Protein AF-A0A329RSJ4-F1 (afdb_monomer)

pLDDT: mean 73.83, std 17.5, range [35.56, 92.88]

Solvent-accessible surface area (backbone atoms only — not comparable to full-atom values): 6932 Å² total; per-residue (Å²): 131,83,91,65,82,88,50,59,74,72,70,38,100,81,33,72,83,83,82,52,70,57,43,56,51,38,45,51,34,48,72,72,68,43,62,92,74,60,50,72,68,29,51,61,58,40,51,90,45,42,44,77,70,83,70,66,78,73,62,94,75,73,86,70,71,93,66,83,70,51,73,68,55,47,52,52,50,51,51,52,51,55,66,67,68,52,75,42,51,71,61,50,67,72,49,69,74,80,52,85,83,53,77,75,72,126

Organism: NCBI:txid29920

Radius of gyration: 20.48 Å; Cα contacts (8 Å, |Δi|>4): 53; chains: 1; bounding box: 45×38×56 Å

Sequence (106 aa):
MEKEPSLGSYLAPRAPIVKFPIFERACVQVQNGETRHMTPAAIAALAPFASQGTSTSQSLTSSISAKKLSFAEQALKKRRMQDQQQPRYELVHYIPPTSNVAEHFF

Structure (mmCIF, N/CA/C/O backbone):
data_AF-A0A329RSJ4-F1
#
_entry.id   AF-A0A329RSJ4-F1
#
loop_
_atom_site.group_PDB
_atom_site.id
_atom_site.type_symbol
_atom_site.label_atom_id
_atom_site.label_alt_id
_atom_site.label_comp_id
_atom_site.label_asym_id
_atom_site.label_entity_id
_atom_site.label_seq_id
_atom_site.pdbx_PDB_ins_code
_atom_site.Cartn_x
_atom_site.Cartn_y
_atom_site.Cartn_z
_atom_site.occupancy
_atom_site.B_iso_or_equiv
_atom_site.auth_seq_id
_atom_site.auth_comp_id
_atom_site.auth_asym_id
_atom_site.auth_atom_id
_atom_site.pdbx_PDB_model_num
ATOM 1 N N . MET A 1 1 ? 3.163 19.925 -25.406 1.00 49.53 1 MET A N 1
ATOM 2 C CA . MET A 1 1 ? 2.828 19.790 -23.975 1.00 49.53 1 MET A CA 1
ATOM 3 C C . MET A 1 1 ? 2.430 18.340 -23.792 1.00 49.53 1 MET A C 1
ATOM 5 O O . MET A 1 1 ? 1.429 17.941 -24.376 1.00 49.53 1 MET A O 1
ATOM 9 N N . GLU A 1 2 ? 3.285 17.520 -23.179 1.00 55.81 2 GLU A N 1
ATOM 10 C CA . GLU A 1 2 ? 2.984 16.091 -23.032 1.00 55.81 2 GLU A CA 1
ATOM 11 C C . GLU A 1 2 ? 1.772 15.921 -22.116 1.00 55.81 2 GLU A C 1
ATOM 13 O O . GLU A 1 2 ? 1.695 16.518 -21.044 1.00 55.81 2 GLU A O 1
ATOM 18 N N . LYS A 1 3 ? 0.779 15.188 -22.618 1.00 73.88 3 LYS A N 1
ATOM 19 C CA . LYS A 1 3 ? -0.542 15.019 -22.004 1.00 73.88 3 LYS A CA 1
ATOM 20 C C . LYS A 1 3 ? -0.563 13.867 -20.993 1.00 73.88 3 LYS A C 1
ATOM 22 O O . LYS A 1 3 ? -1.517 13.742 -20.234 1.00 73.88 3 LYS A O 1
ATOM 27 N N . GLU A 1 4 ? 0.487 13.051 -20.977 1.00 77.62 4 GLU A N 1
ATOM 28 C CA . GLU A 1 4 ? 0.603 11.839 -20.172 1.00 77.62 4 GLU A CA 1
ATOM 29 C C . GLU A 1 4 ? 1.925 11.840 -19.393 1.00 77.62 4 GLU A C 1
ATOM 31 O O . GLU A 1 4 ? 2.911 12.416 -19.861 1.00 77.62 4 GLU A O 1
ATOM 36 N N . PRO A 1 5 ? 1.961 11.237 -18.191 1.00 81.50 5 PRO A N 1
ATOM 37 C CA . PRO A 1 5 ? 3.192 11.128 -17.423 1.00 81.50 5 PRO A CA 1
ATOM 38 C C . PRO A 1 5 ? 4.196 10.223 -18.143 1.00 81.50 5 PRO A C 1
ATOM 40 O O . PRO A 1 5 ? 3.843 9.160 -18.651 1.00 81.50 5 PRO A O 1
ATOM 43 N N . SER A 1 6 ? 5.473 10.607 -18.133 1.00 83.44 6 SER A N 1
ATOM 44 C CA . SER A 1 6 ? 6.543 9.729 -18.607 1.00 83.44 6 SER A CA 1
ATOM 45 C C 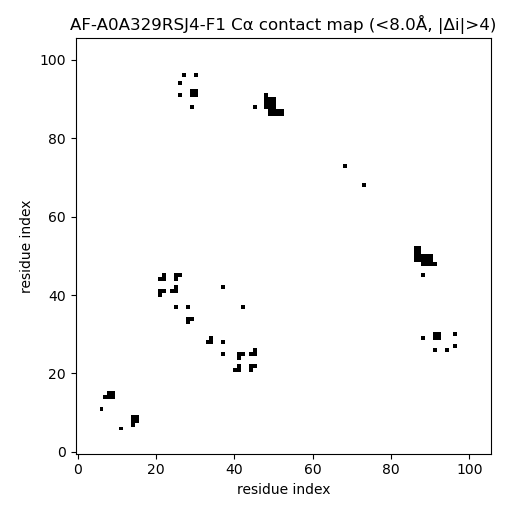. SER A 1 6 ? 6.705 8.545 -17.651 1.00 83.44 6 SER A C 1
ATOM 47 O O . SER A 1 6 ? 7.087 8.712 -16.493 1.00 83.44 6 SER A O 1
ATOM 49 N N . LEU A 1 7 ? 6.407 7.338 -18.139 1.00 82.81 7 LEU A N 1
ATOM 50 C CA . LEU A 1 7 ? 6.512 6.089 -17.371 1.00 82.81 7 LEU A CA 1
ATOM 51 C C . LEU A 1 7 ? 7.770 5.279 -17.706 1.00 82.81 7 LEU A C 1
ATOM 53 O O . LEU A 1 7 ? 7.978 4.204 -17.146 1.00 82.81 7 LEU A O 1
ATOM 57 N N . GLY A 1 8 ? 8.629 5.777 -18.602 1.00 83.00 8 GLY A N 1
ATOM 58 C CA . GLY A 1 8 ? 9.799 5.039 -19.088 1.00 83.00 8 GLY A CA 1
ATOM 59 C C . GLY A 1 8 ? 10.753 4.604 -17.973 1.00 83.00 8 GLY A C 1
ATOM 60 O O . GLY A 1 8 ? 11.287 3.501 -18.018 1.00 83.00 8 GLY A O 1
ATOM 61 N N . SER A 1 9 ? 10.908 5.408 -16.921 1.00 83.50 9 SER A N 1
ATOM 62 C CA . SER A 1 9 ? 11.741 5.066 -15.760 1.00 83.50 9 SER A CA 1
ATOM 63 C C . SER A 1 9 ? 11.190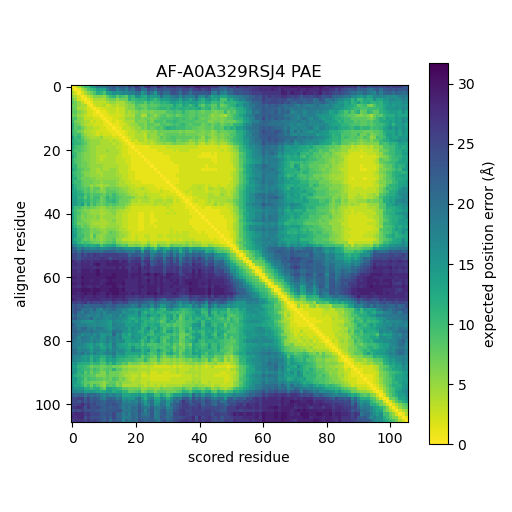 3.925 -14.900 1.00 83.50 9 SER A C 1
ATOM 65 O O . SER A 1 9 ? 11.945 3.368 -14.110 1.00 83.50 9 SER A O 1
ATOM 67 N N . TYR A 1 10 ? 9.906 3.584 -15.039 1.00 79.69 10 TYR A N 1
ATOM 68 C CA . TYR A 1 10 ? 9.219 2.578 -14.221 1.00 79.69 10 TYR A CA 1
ATOM 69 C C . TYR A 1 10 ? 8.784 1.345 -15.022 1.00 79.69 10 TYR A C 1
ATOM 71 O O . TYR A 1 10 ? 8.673 0.266 -14.450 1.00 79.69 10 TYR A O 1
ATOM 79 N N . LEU A 1 11 ? 8.540 1.495 -16.330 1.00 82.88 11 LEU A N 1
ATOM 80 C CA . LEU A 1 11 ? 7.990 0.439 -17.191 1.00 82.88 11 LEU A CA 1
ATOM 81 C C . LEU A 1 11 ? 8.940 -0.034 -18.304 1.00 82.88 11 LEU A C 1
ATOM 83 O O . LEU A 1 11 ? 8.608 -0.975 -19.021 1.00 82.88 11 LEU A O 1
ATOM 87 N N . ALA A 1 12 ? 10.106 0.596 -18.497 1.00 85.56 12 ALA A N 1
ATOM 88 C CA . ALA A 1 12 ? 11.054 0.135 -19.512 1.00 85.56 12 ALA A CA 1
ATOM 89 C C . ALA A 1 12 ? 11.628 -1.258 -19.173 1.00 85.56 12 ALA A C 1
ATOM 91 O O . ALA A 1 12 ? 11.808 -1.575 -18.000 1.00 85.56 12 ALA A O 1
ATOM 92 N N . PRO A 1 13 ? 12.061 -2.054 -20.172 1.00 86.81 13 PRO A N 1
ATOM 93 C CA . PRO A 1 13 ? 12.681 -3.368 -19.938 1.00 86.81 13 PRO A CA 1
ATOM 94 C C . PRO A 1 13 ? 13.933 -3.348 -19.046 1.00 86.81 13 PRO A C 1
ATOM 96 O O . PRO A 1 13 ? 14.340 -4.378 -18.523 1.00 86.81 13 PRO A O 1
ATOM 99 N N . ARG A 1 14 ? 14.576 -2.181 -18.912 1.00 85.50 14 ARG A N 1
ATOM 100 C CA . ARG A 1 14 ? 15.750 -1.948 -18.055 1.00 85.50 14 ARG A CA 1
ATOM 101 C C . ARG A 1 14 ? 15.448 -1.008 -16.885 1.00 85.50 14 ARG A C 1
ATOM 103 O O . ARG A 1 14 ? 16.381 -0.482 -16.281 1.00 85.50 14 ARG A O 1
ATOM 110 N N . ALA A 1 15 ? 14.172 -0.743 -16.605 1.00 84.69 15 ALA A N 1
ATOM 111 C CA . ALA A 1 15 ? 13.785 0.045 -15.446 1.00 84.69 15 ALA A CA 1
ATOM 112 C C . ALA A 1 15 ? 14.279 -0.658 -14.168 1.00 84.69 15 ALA A C 1
ATOM 114 O O . ALA A 1 15 ? 14.151 -1.881 -14.053 1.00 84.69 15 ALA A O 1
ATOM 115 N N . PRO A 1 16 ? 14.876 0.080 -13.219 1.00 80.69 16 PRO A N 1
ATOM 116 C CA . PRO A 1 16 ? 15.311 -0.506 -11.964 1.00 80.69 16 PRO A CA 1
ATOM 117 C C . PRO A 1 16 ? 14.098 -0.999 -11.174 1.00 80.69 16 PRO A C 1
ATOM 119 O O . PRO A 1 16 ? 13.102 -0.291 -11.025 1.00 80.69 16 PRO A O 1
ATOM 122 N N . ILE A 1 17 ? 14.204 -2.205 -10.622 1.00 79.81 17 ILE A N 1
ATOM 123 C CA . ILE A 1 17 ? 13.178 -2.746 -9.732 1.00 79.81 17 ILE A CA 1
ATOM 124 C C . ILE A 1 17 ? 13.353 -2.089 -8.372 1.00 79.81 17 ILE A C 1
ATOM 126 O O . ILE A 1 17 ? 14.317 -2.349 -7.648 1.00 79.81 17 ILE A O 1
ATOM 130 N N . VAL A 1 18 ? 12.421 -1.205 -8.037 1.00 76.50 18 VAL A N 1
ATOM 131 C CA . VAL A 1 18 ? 12.401 -0.526 -6.746 1.00 76.50 18 VAL A CA 1
ATOM 132 C C . VAL A 1 18 ? 11.817 -1.486 -5.714 1.00 76.50 18 VAL A C 1
ATOM 134 O O . VAL A 1 18 ? 10.603 -1.641 -5.628 1.00 76.50 18 VAL A O 1
ATOM 137 N N . LYS A 1 19 ? 12.684 -2.138 -4.933 1.00 82.12 19 LYS A N 1
ATOM 138 C CA . LYS A 1 19 ? 12.263 -2.925 -3.766 1.00 82.12 19 LYS A CA 1
ATOM 139 C C . LYS A 1 19 ? 11.946 -1.975 -2.620 1.00 82.12 19 LYS A C 1
ATOM 141 O O . LYS A 1 19 ? 12.804 -1.170 -2.244 1.00 82.12 19 LYS A O 1
ATOM 146 N N . PHE A 1 20 ? 10.760 -2.085 -2.028 1.00 86.50 20 PHE A N 1
ATOM 147 C CA . PHE A 1 20 ? 10.419 -1.300 -0.843 1.00 86.50 20 PHE A CA 1
ATOM 148 C C . PHE A 1 20 ? 9.751 -2.186 0.217 1.00 86.50 20 PHE A C 1
ATOM 150 O O . PHE A 1 20 ? 8.532 -2.156 0.385 1.00 86.50 20 PHE A O 1
ATOM 157 N N . PRO A 1 21 ? 10.550 -2.941 0.999 1.00 87.25 21 PRO A N 1
ATOM 158 C CA . PRO A 1 21 ? 10.031 -3.995 1.875 1.00 87.25 21 PRO A CA 1
ATOM 159 C C . PRO A 1 21 ? 9.027 -3.510 2.928 1.00 87.25 21 PRO A C 1
ATOM 161 O O . PRO A 1 21 ? 8.093 -4.224 3.286 1.00 87.25 21 PRO A O 1
ATOM 164 N N . ILE A 1 22 ? 9.210 -2.286 3.440 1.00 90.44 22 ILE A N 1
ATOM 165 C CA . ILE A 1 22 ? 8.301 -1.695 4.433 1.00 90.44 22 ILE A CA 1
ATOM 166 C C . ILE A 1 22 ? 6.927 -1.436 3.806 1.00 90.44 22 ILE A C 1
ATOM 168 O O . ILE A 1 22 ? 5.916 -1.735 4.435 1.00 90.44 22 ILE A O 1
ATOM 172 N N . PHE A 1 23 ? 6.891 -0.923 2.574 1.00 89.69 23 PHE A N 1
ATOM 173 C CA . PHE A 1 23 ? 5.656 -0.695 1.826 1.00 89.69 23 PHE A CA 1
ATOM 174 C C . PHE A 1 23 ? 4.974 -2.009 1.445 1.00 89.69 23 PHE A C 1
ATOM 176 O O . PHE A 1 23 ? 3.789 -2.175 1.716 1.00 89.69 23 PHE A O 1
ATOM 183 N N . GLU A 1 24 ? 5.723 -2.964 0.893 1.00 88.81 24 GLU A N 1
ATOM 184 C CA . GLU A 1 24 ? 5.200 -4.277 0.493 1.00 88.81 24 GLU A CA 1
ATOM 185 C C . GLU A 1 24 ? 4.544 -5.001 1.678 1.00 88.81 24 GLU A C 1
ATOM 187 O O . GLU A 1 24 ? 3.390 -5.426 1.600 1.00 88.81 24 GLU A O 1
ATOM 192 N N . ARG A 1 25 ? 5.230 -5.048 2.829 1.00 88.12 25 ARG A N 1
ATOM 193 C CA . ARG A 1 25 ? 4.673 -5.616 4.064 1.00 88.12 25 ARG A CA 1
ATOM 194 C C . ARG A 1 25 ? 3.449 -4.843 4.554 1.00 88.12 25 ARG A C 1
ATOM 196 O O . ARG A 1 25 ? 2.486 -5.461 5.003 1.00 88.12 25 ARG A O 1
ATOM 203 N N . ALA A 1 26 ? 3.481 -3.513 4.491 1.00 90.25 26 ALA A N 1
ATOM 204 C CA . ALA A 1 26 ? 2.361 -2.672 4.900 1.00 90.25 26 ALA A CA 1
ATOM 205 C C . ALA A 1 26 ? 1.108 -2.947 4.051 1.00 90.25 26 ALA A C 1
ATOM 207 O O . ALA A 1 26 ? 0.014 -3.047 4.606 1.00 90.25 26 ALA A O 1
ATOM 208 N N . CYS A 1 27 ? 1.264 -3.148 2.738 1.00 88.62 27 CYS A N 1
ATOM 209 C CA . CYS A 1 27 ? 0.171 -3.541 1.849 1.00 88.62 27 CYS A CA 1
ATOM 210 C C . CYS A 1 27 ? -0.466 -4.869 2.275 1.00 88.62 27 CYS A C 1
ATOM 212 O O . CYS A 1 27 ? -1.688 -4.951 2.392 1.00 88.62 27 CYS A O 1
ATOM 214 N N . VAL A 1 28 ? 0.349 -5.880 2.590 1.00 87.75 28 VAL A N 1
ATOM 215 C CA . VAL A 1 28 ? -0.143 -7.182 3.078 1.00 87.75 28 VAL A CA 1
ATOM 216 C C . VAL A 1 28 ? -0.896 -7.034 4.404 1.00 87.75 28 VAL A C 1
ATOM 218 O O . VAL A 1 28 ? -1.981 -7.588 4.560 1.00 87.75 28 VAL A O 1
ATOM 221 N N . GLN A 1 29 ? -0.376 -6.241 5.348 1.00 87.88 29 GLN A N 1
ATOM 222 C CA . GLN A 1 29 ? -1.056 -5.992 6.627 1.00 87.88 29 GLN A CA 1
ATOM 223 C C . GLN A 1 29 ? -2.426 -5.334 6.435 1.00 87.88 29 GLN A C 1
ATOM 225 O O . GLN A 1 29 ? -3.393 -5.720 7.088 1.00 87.88 29 GLN A O 1
ATOM 230 N N . VAL A 1 30 ? -2.534 -4.368 5.520 1.00 89.19 30 VAL A N 1
ATOM 231 C CA . VAL A 1 30 ? -3.821 -3.754 5.166 1.00 89.19 30 VAL A CA 1
ATOM 232 C C . VAL A 1 30 ? -4.779 -4.783 4.571 1.00 89.19 30 VAL A C 1
ATOM 234 O O . VAL A 1 30 ? -5.930 -4.853 4.999 1.00 89.19 30 VAL A O 1
ATOM 237 N N . GLN A 1 31 ? -4.314 -5.591 3.615 1.00 86.69 31 GLN A N 1
ATOM 238 C CA . GLN A 1 31 ? -5.137 -6.607 2.949 1.00 86.69 31 GLN A CA 1
ATOM 239 C C . GLN A 1 31 ? -5.641 -7.678 3.928 1.00 86.69 31 GLN A C 1
ATOM 241 O O . GLN A 1 31 ? -6.775 -8.133 3.795 1.00 86.69 31 GLN A O 1
ATOM 246 N N . ASN A 1 32 ? -4.851 -7.999 4.956 1.00 87.19 32 ASN A N 1
ATOM 247 C CA . ASN A 1 32 ? -5.228 -8.908 6.042 1.00 87.19 32 ASN A CA 1
ATOM 248 C C . ASN A 1 32 ? -6.106 -8.256 7.132 1.00 87.19 32 ASN A C 1
ATOM 250 O O . ASN A 1 32 ? -6.543 -8.941 8.055 1.00 87.19 32 ASN A O 1
ATOM 254 N N . GLY A 1 33 ? -6.367 -6.945 7.066 1.00 86.56 33 GLY A N 1
ATOM 255 C CA . GLY A 1 33 ? -7.146 -6.223 8.081 1.00 86.56 33 GLY A CA 1
ATOM 256 C C . GLY A 1 33 ? -6.378 -5.896 9.372 1.00 86.56 33 GLY A C 1
ATOM 257 O O . GLY A 1 33 ? -6.983 -5.562 10.390 1.00 86.56 33 GLY A O 1
ATOM 258 N N . GLU A 1 34 ? -5.045 -5.944 9.346 1.00 87.25 34 GLU A N 1
ATOM 259 C CA . GLU A 1 34 ? -4.148 -5.730 10.493 1.00 87.25 34 GLU A CA 1
ATOM 260 C C . GLU A 1 34 ? -3.703 -4.263 10.661 1.00 87.25 34 GLU A C 1
ATOM 262 O O . GLU A 1 34 ? -2.697 -3.968 11.311 1.00 87.25 34 GLU A O 1
ATOM 267 N N . THR A 1 35 ? -4.458 -3.305 10.116 1.00 85.44 35 THR A N 1
ATOM 268 C CA . THR A 1 35 ? -4.124 -1.864 10.125 1.00 85.44 35 THR A CA 1
ATOM 269 C C . THR A 1 35 ? -3.878 -1.289 11.523 1.00 85.44 35 THR A C 1
ATOM 271 O O . THR A 1 35 ? -3.126 -0.329 11.685 1.00 85.44 35 THR A O 1
ATOM 274 N N . ARG A 1 36 ? -4.456 -1.906 12.562 1.00 83.69 36 ARG A N 1
ATOM 275 C CA . ARG A 1 36 ? -4.278 -1.528 13.976 1.00 83.69 36 ARG A CA 1
ATOM 276 C C . ARG A 1 36 ? -2.860 -1.760 14.507 1.00 83.69 36 ARG A C 1
ATOM 278 O O . ARG A 1 36 ? -2.499 -1.159 15.515 1.00 83.69 36 ARG A O 1
ATOM 285 N N . HIS A 1 37 ? -2.084 -2.630 13.862 1.00 84.12 37 HIS A N 1
ATOM 286 C CA . HIS A 1 37 ? -0.760 -3.071 14.316 1.00 84.12 37 HIS A CA 1
ATOM 287 C C . HIS A 1 37 ? 0.385 -2.531 13.447 1.00 84.12 37 HIS A C 1
ATOM 289 O O . HIS A 1 37 ? 1.521 -2.998 13.544 1.00 84.12 37 HIS A O 1
ATOM 295 N N . MET A 1 38 ? 0.104 -1.550 12.588 1.00 88.81 38 MET A N 1
ATOM 296 C CA . MET A 1 38 ? 1.108 -0.956 11.713 1.00 88.81 38 MET A CA 1
ATOM 297 C C . MET A 1 38 ? 2.087 -0.069 12.485 1.00 88.81 38 MET A C 1
ATOM 299 O O . MET A 1 38 ? 1.712 0.701 13.370 1.00 88.81 38 MET A O 1
ATOM 303 N N . THR A 1 39 ? 3.362 -0.145 12.109 1.00 92.38 39 THR A N 1
ATOM 304 C CA . THR A 1 39 ? 4.394 0.745 12.648 1.00 92.38 39 THR A CA 1
ATOM 305 C C . THR A 1 39 ? 4.259 2.153 12.053 1.00 92.38 39 THR A C 1
ATOM 307 O O . THR A 1 39 ? 3.750 2.303 10.939 1.00 92.38 39 THR A O 1
ATOM 310 N N . PRO A 1 40 ? 4.774 3.203 12.719 1.00 91.81 40 PRO A N 1
ATOM 311 C CA . PRO A 1 40 ? 4.776 4.556 12.157 1.00 91.81 40 PRO A CA 1
ATOM 312 C C . PRO A 1 40 ? 5.453 4.644 10.780 1.00 91.81 40 PRO A C 1
ATOM 314 O O . PRO A 1 40 ? 4.991 5.374 9.910 1.00 91.81 40 PRO A O 1
ATOM 317 N N . ALA A 1 41 ? 6.507 3.851 10.556 1.00 92.88 41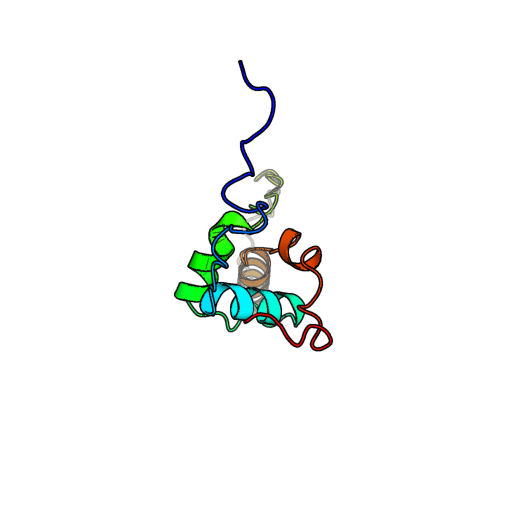 ALA A N 1
ATOM 318 C CA . ALA A 1 41 ? 7.187 3.767 9.264 1.00 92.88 41 ALA A CA 1
ATOM 319 C C . ALA A 1 41 ? 6.292 3.157 8.170 1.00 92.88 41 ALA A C 1
ATOM 321 O O . ALA A 1 41 ? 6.280 3.653 7.046 1.00 92.88 41 ALA A O 1
ATOM 322 N N . ALA A 1 42 ? 5.512 2.122 8.496 1.00 91.50 42 ALA A N 1
ATOM 323 C CA . ALA A 1 42 ? 4.548 1.524 7.573 1.00 91.50 42 ALA A CA 1
ATOM 324 C C . ALA A 1 42 ? 3.406 2.498 7.238 1.00 91.50 42 ALA A C 1
ATOM 326 O O . ALA A 1 42 ? 3.018 2.625 6.078 1.00 91.50 42 ALA A O 1
ATOM 327 N N . ILE A 1 43 ? 2.916 3.243 8.234 1.00 91.12 43 ILE A N 1
ATOM 328 C CA . ILE A 1 43 ? 1.905 4.292 8.032 1.00 91.12 43 ILE A CA 1
ATOM 329 C C . ILE A 1 43 ? 2.449 5.389 7.106 1.00 91.12 43 ILE A C 1
ATOM 331 O O . ILE A 1 43 ? 1.756 5.793 6.175 1.00 91.12 43 ILE A O 1
ATOM 335 N N . ALA A 1 44 ? 3.691 5.836 7.319 1.00 92.06 44 ALA A N 1
ATOM 336 C CA . ALA A 1 44 ? 4.340 6.830 6.464 1.00 92.06 44 ALA A CA 1
ATOM 337 C C . ALA A 1 44 ? 4.536 6.320 5.026 1.00 92.06 44 ALA A C 1
ATOM 339 O O . ALA A 1 44 ? 4.309 7.067 4.077 1.00 92.06 44 ALA A O 1
ATOM 340 N N . ALA A 1 45 ? 4.891 5.043 4.855 1.00 91.62 45 ALA A N 1
ATOM 341 C CA . ALA A 1 45 ? 5.032 4.420 3.540 1.00 91.62 45 ALA A CA 1
ATOM 342 C C . ALA A 1 45 ? 3.695 4.333 2.778 1.00 91.62 45 ALA A C 1
ATOM 344 O O . ALA A 1 45 ? 3.679 4.490 1.559 1.00 91.62 45 ALA A O 1
ATOM 345 N N . LEU A 1 46 ? 2.574 4.128 3.480 1.00 91.12 46 LEU A N 1
ATOM 346 C CA . LEU A 1 46 ? 1.235 4.107 2.880 1.00 91.12 46 LEU A CA 1
ATOM 347 C C . LEU A 1 46 ? 0.546 5.473 2.827 1.00 91.12 46 LEU A C 1
ATOM 349 O O . LEU A 1 46 ? -0.590 5.551 2.360 1.00 91.12 46 LEU A O 1
ATOM 353 N N . ALA A 1 47 ? 1.197 6.553 3.264 1.00 90.38 47 ALA A N 1
ATOM 354 C CA . ALA A 1 47 ? 0.604 7.889 3.242 1.00 90.38 47 ALA A CA 1
ATOM 355 C C . ALA A 1 47 ? 0.017 8.287 1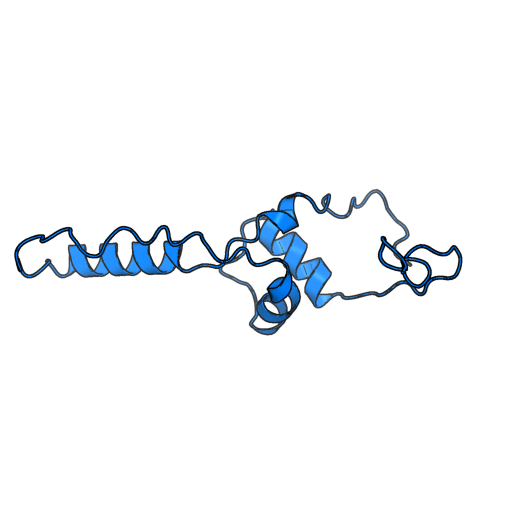.866 1.00 90.38 47 ALA A C 1
ATOM 357 O O . ALA A 1 47 ? -1.084 8.837 1.858 1.00 90.38 47 ALA A O 1
ATOM 358 N N . PRO A 1 48 ? 0.638 7.952 0.710 1.00 88.8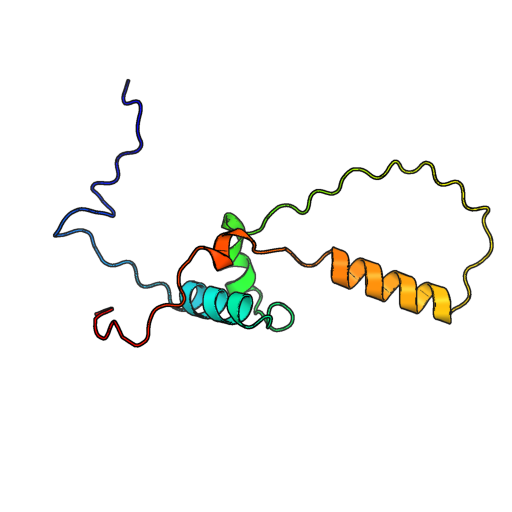1 48 PRO A N 1
ATOM 359 C CA . PRO A 1 48 ? 0.054 8.236 -0.608 1.00 88.81 48 PRO A CA 1
ATOM 360 C C . PRO A 1 48 ? -1.241 7.466 -0.920 1.00 88.81 48 PRO A C 1
ATOM 362 O O . PRO A 1 48 ? -2.017 7.894 -1.769 1.00 88.81 48 PRO A O 1
ATOM 365 N N . PHE A 1 49 ? -1.473 6.332 -0.253 1.00 87.06 49 PHE A N 1
ATOM 366 C CA . PHE A 1 49 ? -2.623 5.443 -0.464 1.00 87.06 49 PHE A CA 1
ATOM 367 C C . PHE A 1 49 ? -3.727 5.639 0.577 1.00 87.06 49 PHE A C 1
ATOM 369 O O . PHE A 1 49 ? -4.783 5.008 0.483 1.00 87.06 49 PHE A O 1
ATOM 376 N N . ALA A 1 50 ? -3.484 6.474 1.589 1.00 87.75 50 ALA A N 1
ATOM 377 C CA . ALA A 1 50 ? -4.479 6.798 2.590 1.00 87.75 50 ALA A CA 1
ATOM 378 C C . ALA A 1 50 ? -5.599 7.604 1.924 1.00 87.75 50 ALA A C 1
ATOM 380 O O . ALA A 1 50 ? -5.399 8.748 1.506 1.00 87.75 50 ALA A O 1
ATOM 381 N N . SER A 1 51 ? -6.801 7.035 1.856 1.00 82.31 51 SER A N 1
ATOM 382 C CA . SER A 1 51 ? -7.975 7.849 1.575 1.00 82.31 51 SER A CA 1
ATOM 383 C C . SER A 1 51 ? -8.141 8.789 2.764 1.00 82.31 51 SER A C 1
ATOM 385 O O . SER A 1 51 ? -8.328 8.330 3.897 1.00 82.31 51 SER A O 1
ATOM 387 N N . GLN A 1 52 ? -8.066 10.097 2.511 1.00 65.06 52 GLN A N 1
ATOM 388 C CA . GLN A 1 52 ? -8.645 11.090 3.407 1.00 65.06 52 GLN A CA 1
ATOM 389 C C . GLN A 1 52 ? -10.092 10.651 3.557 1.00 65.06 52 GLN A C 1
ATOM 391 O O . GLN A 1 52 ? -10.854 10.748 2.593 1.00 65.06 52 GLN A O 1
ATOM 396 N N . GLY A 1 53 ? -10.437 10.047 4.699 1.00 53.94 53 GLY A N 1
ATOM 397 C CA . GLY A 1 53 ? -11.803 9.624 4.942 1.00 53.94 53 GLY A CA 1
ATOM 398 C C . GLY A 1 53 ? -12.674 10.802 4.560 1.00 53.94 53 GLY A C 1
ATOM 399 O O . GLY A 1 53 ? -12.377 11.930 4.970 1.00 53.94 53 GLY A O 1
ATOM 400 N N . THR A 1 54 ? -13.685 10.576 3.723 1.00 42.72 54 THR A N 1
ATOM 401 C CA . THR A 1 54 ? -14.756 11.546 3.586 1.00 42.72 54 THR A CA 1
ATOM 402 C C . THR A 1 54 ? -15.346 11.659 4.984 1.00 42.72 54 THR A C 1
ATOM 404 O O . THR A 1 54 ? -16.311 10.990 5.350 1.00 42.72 54 THR A O 1
ATOM 407 N N . SER A 1 55 ? -14.764 12.542 5.783 1.00 44.12 55 SER A N 1
ATOM 408 C CA . SER A 1 55 ? -15.524 13.420 6.621 1.00 44.12 55 SER A CA 1
ATOM 409 C C . SER A 1 55 ? -16.401 14.150 5.616 1.00 44.12 55 SER A C 1
ATOM 411 O O . SER A 1 55 ? -16.119 15.274 5.211 1.00 44.12 55 SER A O 1
ATOM 413 N N . THR A 1 56 ? -17.489 13.497 5.180 1.00 35.56 56 THR A N 1
ATOM 414 C CA . THR A 1 56 ? -18.747 14.210 5.117 1.00 35.56 56 THR A CA 1
ATOM 415 C C . THR A 1 56 ? -18.730 14.969 6.418 1.00 35.56 56 THR A C 1
ATOM 417 O O . THR A 1 56 ? -18.748 14.372 7.496 1.00 35.56 56 THR A O 1
ATOM 420 N N . SER A 1 57 ? -18.505 16.269 6.289 1.00 41.09 57 SER A N 1
ATOM 421 C CA . SER A 1 57 ? -18.870 17.246 7.275 1.00 41.09 57 SER A CA 1
ATOM 422 C C . SER A 1 57 ? -20.336 16.942 7.559 1.00 41.09 57 SER A C 1
ATOM 424 O O . SER A 1 57 ? -21.238 17.469 6.915 1.00 41.09 57 SER A O 1
ATOM 426 N N . GLN A 1 58 ? -20.597 15.960 8.426 1.00 39.69 58 GLN A N 1
ATOM 427 C CA . GLN A 1 58 ? -21.864 15.831 9.095 1.00 39.69 58 GLN A CA 1
ATOM 428 C C . GLN A 1 58 ? -21.837 17.027 10.009 1.00 39.69 58 GLN A C 1
ATOM 430 O O . GLN A 1 58 ? -21.279 17.001 11.105 1.00 39.69 58 GLN A O 1
ATOM 435 N N . SER A 1 59 ? -22.312 18.111 9.399 1.00 36.72 59 SER A N 1
ATOM 436 C CA . SER A 1 59 ? -22.956 19.249 9.992 1.00 36.72 59 SER A CA 1
ATOM 437 C C . SER A 1 59 ? -22.983 19.108 11.501 1.00 36.72 59 SER A C 1
ATOM 439 O O . SER A 1 59 ? -23.702 18.268 12.048 1.00 36.72 59 SER A O 1
ATOM 441 N N . LEU A 1 60 ? -22.208 19.960 12.165 1.00 44.31 60 LEU A N 1
ATOM 442 C CA . LEU A 1 60 ? -22.192 20.189 13.610 1.00 44.31 60 LEU A CA 1
ATOM 443 C C . LEU A 1 60 ? -23.552 20.692 14.150 1.00 44.31 60 LEU A C 1
ATOM 445 O O . LEU A 1 60 ? -23.621 21.381 15.160 1.00 44.31 60 LEU A O 1
ATOM 449 N N . THR A 1 61 ? -24.659 20.340 13.505 1.00 43.75 61 THR A N 1
ATOM 450 C CA . THR A 1 61 ? -26.027 20.696 13.859 1.00 43.75 61 THR A CA 1
ATOM 451 C C . THR A 1 61 ? -26.810 19.428 14.176 1.00 43.75 61 THR A C 1
ATOM 453 O O . THR A 1 61 ? -27.816 19.098 13.557 1.00 43.75 61 THR A O 1
ATOM 456 N N . SER A 1 62 ? -26.337 18.670 15.153 1.00 42.31 62 SER A N 1
ATOM 457 C CA . SER A 1 62 ? -27.225 17.833 15.951 1.00 42.31 62 SER A CA 1
ATOM 458 C C . SER A 1 62 ? -27.036 18.282 17.379 1.00 42.31 62 SER A C 1
ATOM 460 O O . SER A 1 62 ? -26.218 17.755 18.130 1.00 42.31 62 SER A O 1
ATOM 462 N N . SER A 1 63 ? -27.774 19.342 17.694 1.00 45.56 63 SER A N 1
ATOM 463 C CA . SER A 1 63 ? -28.087 19.847 19.019 1.00 45.56 63 SER A CA 1
ATOM 464 C C . SER A 1 63 ? -28.717 18.738 19.865 1.00 45.56 63 SER A C 1
ATOM 466 O O . SER A 1 63 ? -29.912 18.749 20.158 1.00 45.56 63 SER A O 1
ATOM 468 N N . ILE A 1 64 ? -27.927 17.742 20.252 1.00 47.81 64 ILE A N 1
ATOM 469 C CA . ILE A 1 64 ? -28.297 16.846 21.332 1.00 47.81 64 ILE A CA 1
ATOM 470 C C . ILE A 1 64 ? -27.976 17.642 22.586 1.00 47.81 64 ILE A C 1
ATOM 472 O O . ILE A 1 64 ? -26.814 17.793 22.961 1.00 47.81 64 ILE A O 1
ATOM 476 N N . SER A 1 65 ? -29.035 18.238 23.137 1.00 46.91 65 SER A N 1
ATOM 477 C CA . SER A 1 65 ? -29.144 18.745 24.504 1.00 46.91 65 SER A CA 1
ATOM 478 C C . SER A 1 65 ? -28.050 18.175 25.408 1.00 46.91 65 SER A C 1
ATOM 480 O O . SER A 1 65 ? -27.872 16.958 25.454 1.00 46.91 65 SER A O 1
ATOM 482 N N . ALA A 1 66 ? -27.338 19.066 26.102 1.00 50.75 66 ALA A N 1
ATOM 483 C CA . ALA A 1 66 ? -26.237 18.800 27.024 1.00 50.75 66 ALA A CA 1
ATOM 484 C C . ALA A 1 66 ? -26.643 17.905 28.218 1.00 50.75 66 ALA A C 1
ATOM 486 O O . ALA A 1 66 ? -26.568 18.301 29.379 1.00 50.75 66 ALA A O 1
ATOM 487 N N . LYS A 1 67 ? -27.062 16.669 27.949 1.00 62.22 67 LYS A N 1
ATOM 488 C CA . LYS A 1 67 ? -27.131 15.593 28.926 1.00 62.22 67 LYS A CA 1
ATOM 489 C C . LYS A 1 67 ? -25.712 15.064 29.086 1.00 62.22 67 LYS A C 1
ATOM 491 O O . LYS A 1 67 ? -25.071 14.671 28.111 1.00 62.22 67 LYS A O 1
ATOM 496 N N . LYS A 1 68 ? -25.201 15.104 30.318 1.00 72.88 68 LYS A N 1
ATOM 497 C CA . LYS A 1 68 ? -23.902 14.526 30.674 1.00 72.88 68 LYS A CA 1
ATOM 498 C C . LYS A 1 68 ? -23.947 13.035 30.330 1.00 72.88 68 LYS A C 1
ATOM 500 O O . LYS A 1 68 ? -24.608 12.276 31.028 1.00 72.88 68 LYS A O 1
ATOM 505 N N . LEU A 1 69 ? -23.290 12.650 29.236 1.00 69.69 69 LEU A N 1
ATOM 506 C CA . LEU A 1 69 ? -23.123 11.251 28.840 1.00 69.69 69 LEU A CA 1
ATOM 507 C C . LEU A 1 69 ? -22.544 10.468 30.021 1.00 69.69 69 LEU A C 1
ATOM 509 O O . LEU A 1 69 ? -21.577 10.923 30.645 1.00 69.69 69 LEU A O 1
ATOM 513 N N . SER A 1 70 ? -23.110 9.298 30.298 1.00 82.50 70 SER A N 1
ATOM 514 C CA . SER A 1 70 ? -22.579 8.355 31.280 1.00 82.50 70 SER A CA 1
ATOM 515 C C . SER A 1 70 ? -21.151 7.936 30.910 1.00 82.50 70 SER A C 1
ATOM 517 O O . SER A 1 70 ? -20.765 7.961 29.739 1.00 82.50 70 SER A O 1
ATOM 519 N N . PHE A 1 71 ? -20.354 7.514 31.896 1.00 83.31 71 PHE A N 1
ATOM 520 C CA . PHE A 1 71 ? -18.989 7.019 31.680 1.00 83.31 71 PHE A CA 1
ATOM 521 C C . PHE A 1 71 ? -18.930 5.934 30.589 1.00 83.31 71 PHE A C 1
ATOM 523 O O . PHE A 1 71 ? -18.066 5.978 29.713 1.00 83.31 71 PHE A O 1
ATOM 530 N N . ALA A 1 72 ? -19.901 5.015 30.585 1.00 86.81 72 ALA A N 1
ATOM 531 C CA . ALA A 1 72 ? -20.006 3.967 29.571 1.00 86.81 72 ALA A CA 1
ATOM 532 C C . ALA A 1 72 ? -20.261 4.541 28.166 1.00 86.81 72 ALA A C 1
ATOM 534 O O . ALA A 1 72 ? -19.624 4.133 27.196 1.00 86.81 72 ALA A O 1
ATOM 535 N N . GLU A 1 73 ? -21.142 5.535 28.047 1.00 84.44 73 GLU A N 1
ATOM 536 C CA . GLU A 1 73 ? -21.457 6.179 26.768 1.00 84.44 73 GLU A CA 1
ATOM 537 C C . GLU A 1 73 ? -20.272 6.996 26.242 1.00 84.44 73 GLU A C 1
ATOM 539 O O . GLU A 1 73 ? -19.999 6.999 25.041 1.00 84.44 73 GLU A O 1
ATOM 544 N N . GLN A 1 74 ? -19.517 7.644 27.133 1.00 83.44 74 GLN A N 1
ATOM 545 C CA . GLN A 1 74 ? -18.280 8.334 26.771 1.00 83.44 74 GLN A CA 1
ATOM 546 C C . GLN A 1 74 ? -17.208 7.354 26.286 1.00 83.44 74 GLN A C 1
ATOM 548 O O . GLN A 1 74 ? -16.555 7.628 25.278 1.00 83.44 74 GLN A O 1
ATOM 553 N N . ALA A 1 75 ? -17.041 6.210 26.956 1.00 84.44 75 ALA A N 1
ATOM 554 C CA . ALA A 1 75 ? -16.101 5.171 26.538 1.00 84.44 75 ALA A CA 1
ATOM 555 C C . ALA A 1 75 ? -16.477 4.588 25.163 1.00 84.44 75 ALA A C 1
ATOM 557 O O . ALA A 1 75 ? -15.625 4.485 24.278 1.00 84.44 75 ALA A O 1
ATOM 558 N N . LEU A 1 76 ? -17.762 4.292 24.938 1.00 83.25 76 LEU A N 1
ATOM 559 C CA . LEU A 1 76 ? -18.265 3.815 23.646 1.00 83.25 76 LEU A CA 1
ATOM 560 C C . LEU A 1 76 ? -18.095 4.860 22.536 1.00 83.25 76 LEU A C 1
ATOM 562 O O . LEU A 1 76 ? -17.682 4.516 21.425 1.00 83.25 76 LEU A O 1
ATOM 566 N N . LYS A 1 77 ? -18.366 6.137 22.831 1.00 83.38 77 LYS A N 1
ATOM 567 C CA . LYS A 1 77 ? -18.163 7.240 21.884 1.00 83.38 77 LYS A CA 1
ATOM 568 C C . LYS A 1 77 ? -16.687 7.387 21.521 1.00 83.38 77 LYS A C 1
ATOM 570 O O . LYS A 1 77 ? -16.378 7.482 20.338 1.00 83.38 77 LYS A O 1
ATOM 575 N N . LYS A 1 78 ? -15.779 7.343 22.504 1.00 80.12 78 LYS A N 1
ATOM 576 C CA . LYS A 1 78 ? -14.326 7.378 22.262 1.00 80.12 78 LYS A CA 1
ATOM 577 C C . LYS A 1 78 ? -13.876 6.222 21.370 1.00 80.12 78 LYS A C 1
ATOM 579 O O . LYS A 1 78 ? -13.173 6.468 20.396 1.00 80.12 78 LYS A O 1
ATOM 584 N N . ARG A 1 79 ? -14.343 4.995 21.636 1.00 78.31 79 ARG A N 1
ATOM 585 C CA . ARG A 1 79 ? -14.012 3.823 20.808 1.00 78.31 79 ARG A CA 1
ATOM 586 C C . ARG A 1 79 ? -14.489 3.984 19.363 1.00 78.31 79 ARG A C 1
ATOM 588 O O . ARG A 1 79 ? -13.712 3.756 18.446 1.00 78.31 79 ARG A O 1
ATOM 595 N N . ARG A 1 80 ? -15.735 4.434 19.152 1.00 77.81 80 ARG A N 1
ATOM 596 C CA . ARG A 1 80 ? -16.257 4.711 17.798 1.00 77.81 80 ARG A CA 1
ATOM 597 C C . ARG A 1 80 ? -15.434 5.759 17.061 1.00 77.81 80 ARG A C 1
ATOM 599 O O . ARG A 1 80 ? -15.159 5.572 15.884 1.00 77.81 80 ARG A O 1
ATOM 606 N N . MET A 1 81 ? -15.067 6.848 17.734 1.00 74.31 81 MET A N 1
ATOM 607 C CA . MET A 1 81 ? -14.258 7.902 17.117 1.00 74.31 81 MET A CA 1
ATOM 608 C C . MET A 1 81 ? -12.875 7.378 16.730 1.00 74.31 81 MET A C 1
ATOM 610 O O . MET A 1 81 ? -12.419 7.645 15.625 1.00 74.31 81 MET A O 1
ATOM 614 N N . GLN A 1 82 ? -12.255 6.567 17.589 1.00 69.69 82 GLN A N 1
ATOM 615 C CA . GLN A 1 82 ? -10.962 5.952 17.304 1.00 69.69 82 GLN A CA 1
ATOM 616 C C . GLN A 1 82 ? -11.026 4.998 16.101 1.00 69.69 82 GLN A C 1
ATOM 618 O O . GLN A 1 82 ? -10.141 5.046 15.254 1.00 69.69 82 GLN A O 1
ATOM 623 N N . ASP A 1 83 ? -12.082 4.186 15.984 1.00 67.94 83 ASP A N 1
ATOM 624 C CA . ASP A 1 83 ? -12.296 3.313 14.820 1.00 67.94 83 ASP A CA 1
ATOM 625 C C . ASP A 1 83 ? -12.564 4.120 13.531 1.00 67.94 83 ASP A C 1
ATOM 627 O O . ASP A 1 83 ? -12.152 3.710 12.449 1.00 67.94 83 ASP A O 1
ATOM 631 N N . GLN A 1 84 ? -13.230 5.278 13.627 1.00 66.94 84 GLN A N 1
ATOM 632 C CA . GLN A 1 84 ? -13.497 6.162 12.480 1.00 66.94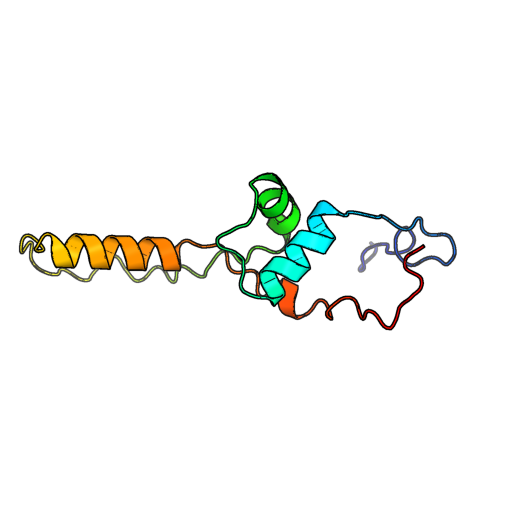 84 GLN A CA 1
ATOM 633 C C . GLN A 1 84 ? -12.275 6.973 12.031 1.00 66.94 84 GLN A C 1
ATOM 635 O O . GLN A 1 84 ? -12.195 7.350 10.866 1.00 66.94 84 GLN A O 1
ATOM 640 N N . GLN A 1 85 ? -11.340 7.250 12.940 1.00 65.25 85 GLN A N 1
ATOM 641 C CA . GLN A 1 85 ? -10.129 8.029 12.668 1.00 65.25 85 GLN A CA 1
ATOM 642 C C . GLN A 1 85 ? -9.005 7.206 12.032 1.00 65.25 85 GLN A C 1
ATOM 644 O O . GLN A 1 85 ? -7.990 7.780 11.640 1.00 65.25 85 GLN A O 1
ATOM 649 N N . GLN A 1 86 ? -9.149 5.881 11.928 1.00 66.19 86 GLN A N 1
ATOM 650 C CA . GLN A 1 86 ? -8.135 5.071 11.260 1.00 66.19 86 GLN A CA 1
ATOM 651 C C . GLN A 1 86 ? -8.124 5.371 9.754 1.00 66.19 86 GLN A C 1
ATOM 653 O O . GLN A 1 86 ? -9.187 5.347 9.125 1.00 66.19 86 GLN A O 1
ATOM 658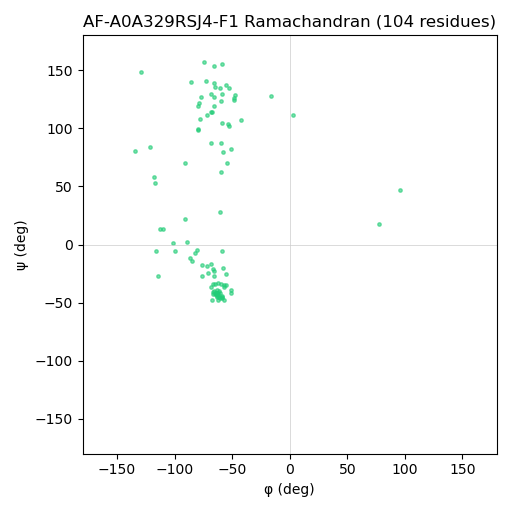 N N . PRO A 1 87 ? -6.945 5.652 9.164 1.00 70.62 87 PRO A N 1
ATOM 659 C CA . PRO A 1 87 ? -6.835 5.859 7.730 1.00 70.62 87 PRO A CA 1
ATOM 660 C C . PRO A 1 87 ? -7.324 4.605 7.013 1.00 70.62 87 PRO A C 1
ATOM 662 O O . PRO A 1 87 ? -6.921 3.484 7.329 1.00 70.62 87 PRO A O 1
ATOM 665 N N . ARG A 1 88 ? -8.226 4.802 6.054 1.00 83.88 88 ARG A N 1
ATOM 666 C CA . ARG A 1 88 ? -8.647 3.735 5.154 1.00 83.88 88 ARG A CA 1
ATOM 667 C C . ARG A 1 88 ? -7.675 3.680 3.985 1.00 83.88 88 ARG A C 1
ATOM 669 O O . ARG A 1 88 ? -7.234 4.708 3.478 1.00 83.88 88 ARG A O 1
ATOM 676 N N . TYR A 1 89 ? -7.346 2.468 3.573 1.00 88.75 89 TYR A N 1
ATOM 677 C CA . TYR A 1 89 ? -6.396 2.193 2.503 1.00 88.75 89 TYR A CA 1
ATOM 678 C C . TYR A 1 89 ? -7.119 1.482 1.355 1.00 88.75 89 TYR A C 1
ATOM 680 O O . TYR A 1 89 ? -6.727 0.404 0.921 1.00 88.75 89 TYR A O 1
ATOM 688 N N . GLU A 1 90 ? -8.219 2.074 0.881 1.00 86.62 90 GLU A N 1
ATOM 689 C CA . GLU A 1 90 ? -9.105 1.470 -0.128 1.00 86.62 90 GLU A CA 1
ATOM 690 C C . GLU A 1 90 ? -8.346 1.112 -1.416 1.00 86.62 90 GLU A C 1
ATOM 692 O O . GLU A 1 90 ? -8.566 0.052 -1.998 1.00 86.62 90 GLU A O 1
ATOM 697 N N . LEU A 1 91 ? -7.376 1.950 -1.802 1.00 85.38 91 LEU A N 1
ATOM 698 C CA . LEU A 1 91 ? -6.527 1.741 -2.977 1.00 85.38 91 LEU A CA 1
ATOM 699 C C . LEU A 1 91 ? -5.604 0.518 -2.854 1.00 85.38 91 LEU A C 1
ATOM 701 O O . LEU A 1 91 ? -5.259 -0.092 -3.863 1.00 85.38 91 LEU A O 1
ATOM 705 N N . VAL A 1 92 ? -5.231 0.123 -1.634 1.00 87.94 92 VAL A N 1
ATOM 706 C CA . VAL A 1 92 ? -4.328 -1.015 -1.395 1.00 87.94 92 VAL A CA 1
ATOM 707 C C . VAL A 1 92 ? -5.004 -2.353 -1.708 1.00 87.94 92 VAL A C 1
ATOM 709 O O . VAL A 1 92 ? -4.322 -3.311 -2.062 1.00 87.94 92 VAL A O 1
ATOM 712 N N . HIS A 1 93 ? -6.338 -2.424 -1.661 1.00 83.25 93 HIS A N 1
ATOM 713 C CA . HIS A 1 93 ? -7.080 -3.624 -2.061 1.00 83.25 93 HIS A CA 1
ATOM 714 C C . HIS A 1 93 ? -7.071 -3.868 -3.578 1.00 83.25 93 HIS A C 1
ATOM 716 O O . HIS A 1 93 ? -7.323 -4.990 -4.009 1.00 83.25 93 HIS A O 1
ATOM 722 N N . TYR A 1 94 ? -6.767 -2.846 -4.386 1.00 84.94 94 TYR A N 1
ATOM 723 C CA . TYR A 1 94 ? -6.599 -2.991 -5.837 1.00 84.94 94 TYR A CA 1
ATOM 724 C C . TYR A 1 94 ? -5.188 -3.426 -6.229 1.00 84.94 94 TYR A C 1
ATOM 726 O O . TYR A 1 94 ? -4.974 -3.834 -7.369 1.00 84.94 94 TYR A O 1
ATOM 734 N N . ILE A 1 95 ? -4.227 -3.349 -5.304 1.00 82.25 95 ILE A N 1
ATOM 735 C CA . ILE A 1 95 ? -2.933 -3.997 -5.482 1.00 82.25 95 ILE A CA 1
ATOM 736 C C . ILE A 1 95 ? -3.215 -5.490 -5.318 1.00 82.25 95 ILE A C 1
ATOM 738 O O . ILE A 1 95 ? -3.579 -5.899 -4.212 1.00 82.25 95 ILE A O 1
ATOM 742 N N . PRO A 1 96 ? -3.111 -6.312 -6.378 1.00 70.81 96 PRO A N 1
ATOM 743 C CA . PRO A 1 96 ? -3.324 -7.741 -6.223 1.00 70.81 96 PRO A CA 1
ATOM 744 C C . PRO A 1 96 ? -2.372 -8.235 -5.127 1.00 70.81 96 PRO A C 1
ATOM 746 O O . PRO A 1 96 ? -1.222 -7.777 -5.103 1.00 70.81 96 PRO A O 1
ATOM 749 N N . PRO A 1 97 ? -2.822 -9.111 -4.204 1.00 61.66 97 PRO A N 1
ATOM 750 C CA . PRO A 1 97 ? -1.911 -9.731 -3.253 1.00 61.66 97 PRO A CA 1
ATOM 751 C C . PRO A 1 97 ? -0.747 -10.253 -4.073 1.00 61.66 97 PRO A C 1
ATOM 753 O O . PRO A 1 97 ? -0.986 -10.923 -5.083 1.00 61.66 97 PRO A O 1
ATOM 756 N N . THR A 1 98 ? 0.474 -9.834 -3.724 1.00 58.50 98 THR A N 1
ATOM 757 C CA . THR A 1 98 ? 1.683 -10.240 -4.439 1.00 58.50 98 THR A CA 1
ATOM 758 C C . THR A 1 98 ? 1.630 -11.745 -4.480 1.00 58.50 98 THR A C 1
ATOM 760 O O . THR A 1 98 ? 1.767 -12.404 -3.451 1.00 58.50 98 THR A O 1
ATOM 763 N N . SER A 1 99 ? 1.248 -12.273 -5.636 1.00 43.09 99 SER A N 1
ATOM 764 C CA . SER A 1 99 ? 0.965 -13.678 -5.752 1.00 43.09 99 SER A CA 1
ATOM 765 C C . SER A 1 99 ? 2.255 -14.372 -5.377 1.00 43.09 99 SER A C 1
ATOM 767 O O . SER A 1 99 ? 3.279 -14.122 -6.006 1.00 43.09 99 SER A O 1
ATOM 769 N N . ASN A 1 100 ? 2.216 -15.255 -4.387 1.00 46.50 100 ASN A N 1
ATOM 770 C CA . ASN A 1 100 ? 3.330 -16.162 -4.133 1.00 46.50 100 ASN A CA 1
ATOM 771 C C . ASN A 1 100 ? 3.629 -17.036 -5.379 1.00 46.50 100 ASN A C 1
ATOM 773 O O . ASN A 1 100 ? 4.589 -17.791 -5.370 1.00 46.50 100 ASN A O 1
ATOM 777 N N . VAL A 1 101 ? 2.819 -16.953 -6.449 1.00 43.19 101 VAL A N 1
ATOM 778 C CA . VAL A 1 101 ? 3.077 -17.553 -7.770 1.00 43.19 101 VAL A CA 1
ATOM 779 C C . VAL A 1 101 ? 4.114 -16.766 -8.583 1.00 43.19 101 VAL A C 1
ATOM 781 O O . VAL A 1 101 ? 4.683 -17.314 -9.520 1.00 43.19 101 VAL A O 1
ATOM 784 N N . ALA A 1 102 ? 4.407 -15.512 -8.234 1.00 41.94 102 ALA A N 1
ATOM 785 C CA . ALA A 1 102 ? 5.573 -14.80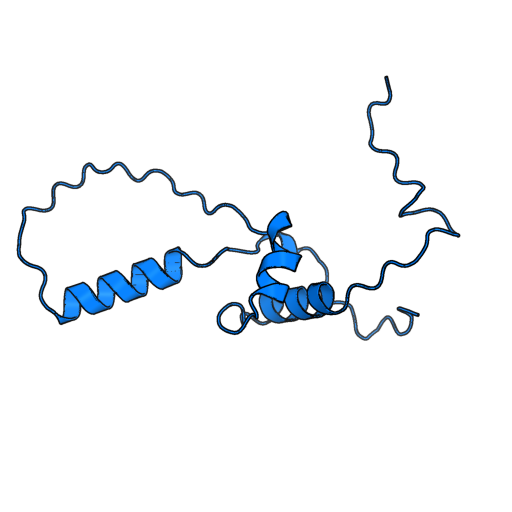5 -8.747 1.00 41.94 102 ALA A CA 1
ATOM 786 C C . ALA A 1 102 ? 6.762 -15.036 -7.801 1.00 41.94 102 ALA A C 1
ATOM 788 O O . ALA A 1 102 ? 7.247 -14.118 -7.138 1.00 41.94 102 ALA A O 1
ATOM 789 N N . GLU A 1 103 ? 7.279 -16.269 -7.778 1.00 43.81 103 GLU A N 1
ATOM 790 C CA . GLU A 1 103 ? 8.737 -16.395 -7.744 1.00 43.81 103 GLU A CA 1
ATOM 791 C C . GLU A 1 103 ? 9.259 -15.469 -8.856 1.00 43.81 103 GLU A C 1
ATOM 793 O O . GLU A 1 103 ? 8.778 -15.550 -9.984 1.00 43.81 103 GLU A O 1
ATOM 798 N N . HIS A 1 104 ? 10.165 -14.546 -8.528 1.00 42.44 104 HIS A N 1
ATOM 799 C CA . HIS A 1 104 ? 10.638 -13.431 -9.369 1.00 42.44 104 HIS A CA 1
ATOM 800 C C . HIS A 1 104 ? 9.932 -12.081 -9.155 1.00 42.44 104 HIS A C 1
ATOM 802 O O . HIS A 1 104 ? 9.703 -11.316 -10.091 1.00 42.44 104 HIS A O 1
ATOM 808 N N . PHE A 1 105 ? 9.773 -11.675 -7.901 1.00 40.09 105 PHE A N 1
ATOM 809 C CA . PHE A 1 105 ? 10.512 -10.461 -7.561 1.00 40.09 105 PHE A CA 1
ATOM 810 C C . PHE A 1 105 ? 11.956 -10.900 -7.295 1.00 40.09 105 PHE A C 1
ATOM 812 O O . PHE A 1 105 ? 12.187 -11.790 -6.481 1.00 40.09 105 PHE A O 1
ATOM 819 N N . PHE A 1 106 ? 12.895 -10.381 -8.090 1.00 46.66 106 PHE A N 1
ATOM 820 C CA . PHE A 1 106 ? 14.341 -10.587 -7.938 1.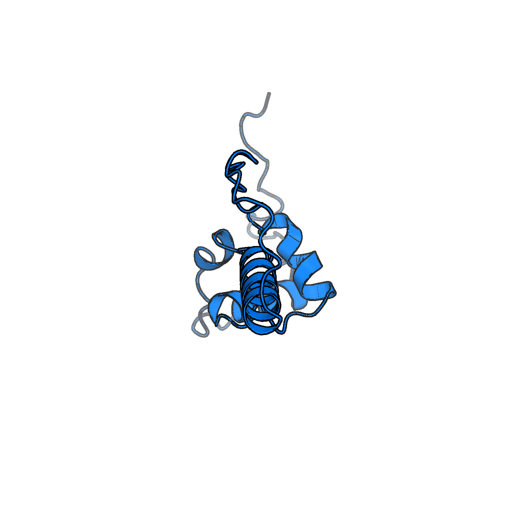00 46.66 106 PHE A CA 1
ATOM 821 C C . PHE A 1 106 ? 14.809 -10.357 -6.496 1.00 46.66 106 PHE A C 1
ATOM 823 O O . PHE A 1 106 ? 14.074 -9.706 -5.720 1.00 46.66 106 PHE A O 1
#

Secondary structure (DSSP, 8-state):
---S---HHHHSTT------HHHHHHHHHHHTT-GGG--HHHHHHTGGG-B--------S----------HHHHHHHHHHHHHHSSPB-GGGGGS----TT-----

Mean predicted aligned error: 12.79 Å

Foldseek 3Di:
DDPDDDCCCPPPPPRDDDDDPLQLVLLVCLLVVNLVVRDPSSCVSCVVQFDPPPPPVPDPPPPPDPDPDDPVRVVVVVVVVVVSPRTRRPVSVVVPNPPPVPPDPD